Protein AF-A0A765FTJ8-F1 (afdb_monomer_lite)

Foldseek 3Di:
DDDDDDDDDDDDPPDPPPPDVVVVVVVVPDDDPPDDPDPDDDADQLQLLLVDPLCLVALVQSLVCVVVVHGNVVSSVCSVPDARDFDPQLLVVCVVPPPCCVVDDSNVVLVVSVVCCVVVVHPSCRVVSSVVSNVVSVVSNDPDDPVNVVVVVVVVVVVVVVVVVVVVVVVVVVD

Organism: Salmonella enterica (NCBI:txid28901)

Secondary structure (DSSP, 8-state):
--------------------HHHHHGGGS-S---S---------HHHHHHHSHHHHHSHHHHHHHHHHT--HHHHHHHHHHS-PPPPHHHHHHHHHHSTTGGGS-HHHHHHHHHHHHHHTTTTT-HHHHHHHHHHHHGGG-PPPPHHHHHHHHHHHHHHHHHHHHHHHHHHHH--

pLDDT: mean 80.43, std 21.19, range [33.12, 97.75]

Radius of gyration: 29.43 Å; chains: 1; bounding box: 49×60×115 Å

Sequence (175 aa):
MPDYFNSGRFARSGSRAGYSIADRAARLTGGDNSRSENSSKRHSEAHYIASSQAAQNNPLLALQLLRQGTDSRTALKQLSTQARMLSCFTARYMESTFPGWECLDDEDKNAAAFLVSLSDGDSNGYMAAFHYALNKIRTYLDPLMTEEILNIYQEYNARLRADAATRRRVVNVCR

Structure (mmCIF, N/CA/C/O backbone):
data_AF-A0A765FTJ8-F1
#
_entry.id   AF-A0A765FTJ8-F1
#
loop_
_atom_site.group_PDB
_atom_site.id
_atom_site.type_symbol
_atom_site.label_atom_id
_atom_site.label_alt_id
_atom_site.label_comp_id
_atom_site.label_asym_id
_atom_site.label_entity_id
_atom_site.label_seq_id
_atom_site.pdbx_PDB_ins_code
_atom_site.Cartn_x
_atom_site.Cartn_y
_atom_site.Cartn_z
_atom_site.occupancy
_atom_site.B_iso_or_equiv
_atom_site.auth_seq_id
_atom_site.auth_comp_id
_atom_site.auth_asym_id
_atom_site.auth_atom_id
_atom_site.pdbx_PDB_model_num
ATOM 1 N N . MET A 1 1 ? -20.803 44.919 -63.558 1.00 33.12 1 MET A N 1
ATOM 2 C CA . MET A 1 1 ? -21.927 44.584 -64.460 1.00 33.12 1 MET A CA 1
ATOM 3 C C . MET A 1 1 ? -21.756 43.129 -64.906 1.00 33.12 1 MET A C 1
ATOM 5 O O . MET A 1 1 ? -20.605 42.744 -65.070 1.00 33.12 1 MET A O 1
ATOM 9 N N . PRO A 1 2 ? -22.825 42.310 -64.904 1.00 53.06 2 PRO A N 1
ATOM 10 C CA . PRO A 1 2 ? -22.999 41.404 -63.749 1.00 53.06 2 PRO A CA 1
ATOM 11 C C . PRO A 1 2 ? -23.621 40.012 -64.125 1.00 53.06 2 PRO A C 1
ATOM 13 O O . PRO A 1 2 ? -23.353 39.575 -65.237 1.00 53.06 2 PRO A O 1
ATOM 16 N N . ASP A 1 3 ? -24.379 39.209 -63.342 1.00 41.06 3 ASP A N 1
ATOM 17 C CA . ASP A 1 3 ? -25.077 39.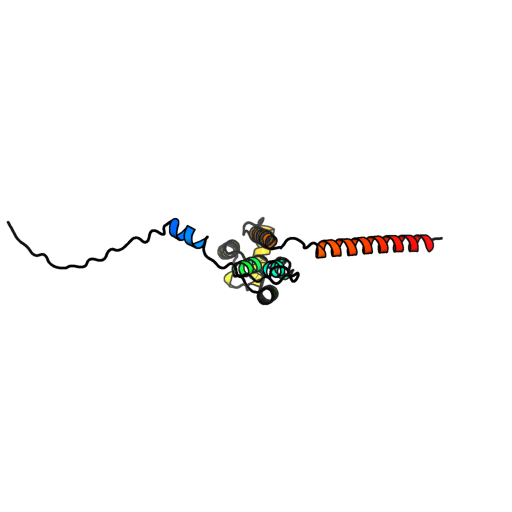315 -62.027 1.00 41.06 3 ASP A CA 1
ATOM 18 C C . ASP A 1 3 ? -25.363 37.911 -61.393 1.00 41.06 3 ASP A C 1
ATOM 20 O O . ASP A 1 3 ? -25.342 36.908 -62.094 1.00 41.06 3 ASP A O 1
ATOM 24 N N . TYR A 1 4 ? -25.673 37.879 -60.080 1.00 37.16 4 TYR A N 1
ATOM 25 C CA . TYR A 1 4 ? -26.558 36.953 -59.310 1.00 37.16 4 TYR A CA 1
ATOM 26 C C . TYR A 1 4 ? -26.480 35.416 -59.520 1.00 37.16 4 TYR A C 1
ATOM 28 O O . TYR A 1 4 ? -26.835 34.896 -60.568 1.00 37.16 4 TYR A O 1
ATOM 36 N N . PHE A 1 5 ? -26.335 34.661 -58.416 1.00 43.91 5 PHE A N 1
ATOM 37 C CA . PHE A 1 5 ? -27.521 34.120 -57.714 1.00 43.91 5 PHE A CA 1
ATOM 38 C C . PHE A 1 5 ? -27.226 33.691 -56.264 1.00 43.91 5 PHE A C 1
ATOM 40 O O . PHE A 1 5 ? -26.145 33.208 -55.939 1.00 43.91 5 PHE A O 1
ATOM 47 N N . ASN A 1 6 ? -28.212 33.881 -55.384 1.00 37.88 6 ASN A N 1
ATOM 48 C CA . ASN A 1 6 ? -28.141 33.645 -53.940 1.00 37.88 6 ASN A CA 1
ATOM 49 C C . ASN A 1 6 ? -29.374 32.850 -53.485 1.00 37.88 6 ASN A C 1
ATOM 51 O O . ASN A 1 6 ? -30.483 33.364 -53.609 1.00 37.88 6 ASN A O 1
ATOM 55 N N . SER A 1 7 ? -29.185 31.657 -52.908 1.00 39.06 7 SER A N 1
ATOM 56 C CA . SER A 1 7 ? -30.158 31.021 -51.998 1.00 39.06 7 SER A CA 1
ATOM 57 C C . SER A 1 7 ? -29.617 29.712 -51.407 1.00 39.06 7 SER A C 1
ATOM 59 O O . SER A 1 7 ? -29.302 28.794 -52.157 1.00 39.06 7 SER A O 1
ATOM 61 N N . GLY A 1 8 ? -29.582 29.575 -50.075 1.00 35.34 8 GLY A N 1
ATOM 62 C CA . GLY A 1 8 ? -29.196 28.309 -49.427 1.00 35.34 8 GLY A CA 1
ATOM 63 C C . GLY A 1 8 ? -28.993 28.414 -47.914 1.00 35.34 8 GLY A C 1
ATOM 64 O O . GLY A 1 8 ? -27.872 28.323 -47.427 1.00 35.34 8 GLY A O 1
ATOM 65 N N . ARG A 1 9 ? -30.068 28.658 -47.153 1.00 38.94 9 ARG A N 1
ATOM 66 C CA . ARG A 1 9 ? -29.999 28.839 -45.690 1.00 38.94 9 ARG A CA 1
ATOM 67 C C . ARG A 1 9 ? -29.567 27.552 -44.978 1.00 38.94 9 ARG A C 1
ATOM 69 O O . ARG A 1 9 ? -30.263 26.557 -45.115 1.00 38.94 9 ARG A O 1
ATOM 76 N N . PHE A 1 10 ? -28.612 27.646 -44.052 1.00 37.00 10 PHE A N 1
ATOM 77 C CA . PHE A 1 10 ? -28.703 26.935 -42.769 1.00 37.00 10 PHE A CA 1
ATOM 78 C C . PHE A 1 10 ? -28.102 27.774 -41.641 1.00 37.00 10 PHE A C 1
ATOM 80 O O . PHE A 1 10 ? -26.890 27.921 -41.519 1.00 37.00 10 PHE A O 1
ATOM 87 N N . ALA A 1 11 ? -28.969 28.303 -40.778 1.00 44.41 11 ALA A N 1
ATOM 88 C CA . ALA A 1 11 ? -28.551 28.797 -39.478 1.00 44.41 11 ALA A CA 1
ATOM 89 C C . ALA A 1 11 ? -28.327 27.602 -38.543 1.00 44.41 11 ALA A C 1
ATOM 91 O O . ALA A 1 11 ? -29.228 26.778 -38.382 1.00 44.41 11 ALA A O 1
ATOM 92 N N . ARG A 1 12 ? -27.165 27.537 -37.887 1.00 39.50 12 ARG A N 1
ATOM 93 C CA . ARG A 1 12 ? -26.984 26.808 -36.624 1.00 39.50 12 ARG A CA 1
ATOM 94 C C . ARG A 1 12 ? -25.877 27.467 -35.811 1.00 39.50 12 ARG A C 1
ATOM 96 O O . ARG A 1 12 ? -24.695 27.356 -36.115 1.00 39.50 12 ARG A O 1
ATOM 103 N N . SER A 1 13 ? -26.300 28.166 -34.766 1.00 39.81 13 SER A N 1
ATOM 104 C CA . SER A 1 13 ? -25.452 28.701 -33.708 1.00 39.81 13 SER A CA 1
ATOM 105 C C . SER A 1 13 ? -24.730 27.561 -32.986 1.00 39.81 13 SER A C 1
ATOM 107 O O . SER A 1 13 ? -25.310 26.885 -32.135 1.00 39.81 13 SER A O 1
ATOM 109 N N . GLY A 1 14 ? -23.460 27.344 -33.322 1.00 37.44 14 GLY A N 1
ATOM 110 C CA . GLY A 1 14 ? -22.569 26.463 -32.574 1.00 37.44 14 GLY A CA 1
ATOM 111 C C . GLY A 1 14 ? -22.052 27.166 -31.324 1.00 37.44 14 GLY A C 1
ATOM 112 O O . GLY A 1 14 ? -20.932 27.675 -31.330 1.00 37.44 14 GLY A O 1
ATOM 113 N N . SER A 1 15 ? -22.864 27.226 -30.265 1.00 40.25 15 SER A N 1
ATOM 114 C CA . SER A 1 15 ? -22.425 27.755 -28.971 1.00 40.25 15 SER A CA 1
ATOM 115 C C . SER A 1 15 ? -21.174 27.017 -28.501 1.00 40.25 15 SER A C 1
ATOM 117 O O . SER A 1 15 ? -21.227 25.829 -28.182 1.00 40.25 15 SER A O 1
ATOM 119 N N . ARG A 1 16 ? -20.050 27.737 -28.393 1.00 42.22 16 ARG A N 1
ATOM 120 C CA . ARG A 1 16 ? -18.939 27.312 -27.539 1.00 42.22 16 ARG A CA 1
ATOM 121 C C . ARG A 1 16 ? -19.496 27.187 -26.123 1.00 42.22 16 ARG A C 1
ATOM 123 O O . ARG A 1 16 ? -19.736 28.202 -25.475 1.00 42.22 16 ARG A O 1
ATOM 130 N N . ALA A 1 17 ? -19.702 25.955 -25.664 1.00 44.88 17 ALA A N 1
ATOM 131 C CA . ALA A 1 17 ? -20.038 25.650 -24.280 1.00 44.88 17 ALA A CA 1
ATOM 132 C C . ALA A 1 17 ? -18.821 25.951 -23.390 1.00 44.88 17 ALA A C 1
ATOM 134 O O . ALA A 1 17 ? -18.069 25.064 -22.989 1.00 44.88 17 ALA A O 1
ATOM 135 N N . GLY A 1 18 ? -18.589 27.239 -23.138 1.00 42.97 18 GLY A N 1
ATOM 136 C CA . GLY A 1 18 ? -17.691 27.691 -22.092 1.00 42.97 18 GLY A CA 1
ATOM 137 C C . GLY A 1 18 ? -18.328 27.341 -20.758 1.00 42.97 18 GLY A C 1
ATOM 138 O O . GLY A 1 18 ? -19.272 28.006 -20.344 1.00 42.97 18 GLY A O 1
ATOM 139 N N . TYR A 1 19 ? -17.825 26.288 -20.114 1.00 50.12 19 TYR A N 1
ATOM 140 C CA . TYR A 1 19 ? -18.232 25.903 -18.768 1.00 50.12 19 TYR A CA 1
ATOM 141 C C . TYR A 1 19 ? -17.964 27.070 -17.816 1.00 50.12 19 TYR A C 1
ATOM 143 O O . TYR A 1 19 ? -16.816 27.353 -17.464 1.00 50.12 19 TYR A O 1
ATOM 151 N N . SER A 1 20 ? -19.030 27.778 -17.448 1.00 57.53 20 SER A N 1
ATOM 152 C CA . SER A 1 20 ? -18.946 28.948 -16.586 1.00 57.53 20 SER A CA 1
ATOM 153 C C . SER A 1 20 ? -18.496 28.533 -15.189 1.00 57.53 20 SER A C 1
ATOM 155 O O . SER A 1 20 ? -18.909 27.497 -14.665 1.00 57.53 20 SER A O 1
ATOM 157 N N . ILE A 1 21 ? -17.696 29.378 -14.537 1.00 58.44 21 ILE A N 1
ATOM 158 C CA . ILE A 1 21 ? -17.331 29.194 -13.124 1.00 58.44 21 ILE A CA 1
ATOM 159 C C . ILE A 1 21 ? -18.599 29.138 -12.240 1.00 58.44 21 ILE A C 1
ATOM 161 O O . ILE A 1 21 ? -18.604 28.443 -11.224 1.00 58.44 21 ILE A O 1
ATOM 165 N N . ALA A 1 22 ? -19.702 29.766 -12.674 1.00 54.78 22 ALA A N 1
ATOM 166 C CA . ALA A 1 22 ? -21.002 29.710 -12.004 1.00 54.78 22 ALA A CA 1
ATOM 167 C C . ALA A 1 22 ? -21.620 28.294 -11.959 1.00 54.78 22 ALA A C 1
ATOM 169 O O . ALA A 1 22 ? -22.108 27.887 -10.905 1.00 54.78 22 ALA A O 1
ATOM 170 N N . ASP A 1 23 ? -21.524 27.497 -13.035 1.00 53.28 23 ASP A N 1
ATOM 171 C CA . ASP A 1 23 ? -22.030 26.107 -13.048 1.00 53.28 23 ASP A CA 1
ATOM 172 C C . ASP A 1 23 ? -21.251 25.201 -12.083 1.00 53.28 23 ASP A C 1
ATOM 174 O O . ASP A 1 23 ? -21.759 24.189 -11.594 1.00 53.28 23 ASP A O 1
ATOM 178 N N . ARG A 1 24 ? -19.998 25.568 -11.787 1.00 54.75 24 ARG A N 1
ATOM 179 C CA . ARG A 1 24 ? -19.165 24.883 -10.793 1.00 54.75 24 ARG A CA 1
ATOM 180 C C . ARG A 1 24 ? -19.593 25.218 -9.365 1.00 54.75 24 ARG A C 1
ATOM 182 O O . ARG A 1 24 ? -19.563 24.332 -8.517 1.00 54.75 24 ARG A O 1
ATOM 189 N N . ALA A 1 25 ? -20.018 26.458 -9.112 1.00 57.56 25 ALA A N 1
ATOM 190 C CA . ALA A 1 25 ? -20.508 26.894 -7.805 1.00 57.56 25 ALA A CA 1
ATOM 191 C C . ALA A 1 25 ? -21.851 26.238 -7.436 1.00 57.56 25 ALA A C 1
ATOM 193 O O . ALA A 1 25 ? -22.022 25.813 -6.297 1.00 57.56 25 ALA A O 1
ATOM 194 N N . ALA A 1 26 ? -22.762 26.061 -8.401 1.00 50.59 26 ALA A N 1
ATOM 195 C CA . ALA A 1 26 ? -24.064 25.424 -8.171 1.00 50.59 26 ALA A CA 1
ATOM 196 C C . ALA A 1 26 ? -23.974 23.963 -7.674 1.00 50.59 26 ALA A C 1
ATOM 198 O O . ALA A 1 26 ? -24.884 23.477 -7.010 1.00 50.59 26 ALA A O 1
ATOM 199 N N . ARG A 1 27 ? -22.862 23.261 -7.946 1.00 54.09 27 ARG A N 1
ATOM 200 C CA . ARG A 1 27 ? -22.615 21.892 -7.448 1.00 54.09 27 ARG A CA 1
ATOM 201 C C . ARG A 1 27 ? -22.088 21.828 -6.010 1.00 54.09 27 ARG A C 1
ATOM 203 O O . ARG A 1 27 ? -21.938 20.732 -5.485 1.00 54.09 27 ARG A O 1
ATOM 210 N N . LEU A 1 28 ? -21.778 22.968 -5.389 1.00 55.28 28 LEU A N 1
ATOM 211 C CA . LEU A 1 28 ? -21.300 23.040 -4.002 1.00 55.28 28 LEU A CA 1
ATOM 212 C C . LEU A 1 28 ? -22.422 23.351 -2.997 1.00 55.28 28 LEU A C 1
ATOM 214 O O . LEU A 1 28 ? -22.181 23.298 -1.796 1.00 55.28 28 LEU A O 1
ATOM 218 N N . THR A 1 29 ? -23.629 23.684 -3.468 1.00 51.59 29 THR A N 1
ATOM 219 C CA . THR A 1 29 ? -24.729 24.206 -2.635 1.00 51.59 29 THR A CA 1
ATOM 220 C C . THR A 1 29 ? -26.030 23.396 -2.696 1.00 51.59 29 THR A C 1
ATOM 222 O O . THR A 1 29 ? -27.007 23.785 -2.060 1.00 51.59 29 THR A O 1
ATOM 225 N N . GLY A 1 30 ? -26.061 22.259 -3.400 1.00 45.25 30 GLY A N 1
ATOM 226 C CA . GLY A 1 30 ? -27.213 21.348 -3.431 1.00 45.25 30 GLY A CA 1
ATOM 227 C C . GLY A 1 30 ? -26.782 19.882 -3.417 1.00 45.25 30 GLY A C 1
ATOM 228 O O . GLY A 1 30 ? -26.180 19.417 -4.382 1.00 45.25 30 GLY A O 1
ATOM 229 N N . GLY A 1 31 ? -27.082 19.165 -2.328 1.00 40.22 31 GLY A N 1
ATOM 230 C CA . GLY A 1 31 ? -26.698 17.758 -2.154 1.00 40.22 31 GLY A CA 1
ATOM 231 C C . GLY A 1 31 ? -26.924 17.214 -0.739 1.00 40.22 31 GLY A C 1
ATOM 232 O O . GLY A 1 31 ? -25.968 17.014 -0.001 1.00 40.22 31 GLY A O 1
ATOM 233 N N . ASP A 1 32 ? -28.192 16.987 -0.395 1.00 42.25 32 ASP A N 1
ATOM 234 C CA . ASP A 1 32 ? -28.697 16.025 0.600 1.00 42.25 32 ASP A CA 1
ATOM 235 C C . ASP A 1 32 ? -28.085 15.986 2.015 1.00 42.25 32 ASP A C 1
ATOM 237 O O . ASP A 1 32 ? -27.238 15.164 2.370 1.00 42.25 32 ASP A O 1
ATOM 241 N N . ASN A 1 33 ? -28.697 16.782 2.897 1.00 47.47 33 ASN A N 1
ATOM 242 C CA . ASN A 1 33 ? -28.645 16.597 4.347 1.00 47.47 33 ASN A CA 1
ATOM 243 C C . ASN A 1 33 ? -29.518 15.398 4.792 1.00 47.47 33 ASN A C 1
ATOM 245 O O . ASN A 1 33 ? -30.569 15.577 5.406 1.00 47.47 33 ASN A O 1
ATOM 249 N N . SER A 1 34 ? -29.115 14.172 4.443 1.00 48.75 34 SER A N 1
ATOM 250 C CA . SER A 1 34 ? -29.833 12.936 4.810 1.00 48.75 34 SER A CA 1
ATOM 251 C C . SER A 1 34 ? -28.904 11.765 5.161 1.00 48.75 34 SER A C 1
ATOM 253 O O . SER A 1 34 ? -29.183 10.604 4.862 1.00 48.75 34 SER A O 1
ATOM 255 N N . ARG A 1 35 ? -27.796 12.034 5.868 1.00 42.66 35 ARG A N 1
ATOM 256 C CA . ARG A 1 35 ? -26.892 10.982 6.366 1.00 42.66 35 ARG A CA 1
ATOM 257 C C . ARG A 1 35 ? -27.206 10.576 7.809 1.00 42.66 35 ARG A C 1
ATOM 259 O O . ARG A 1 35 ? -26.446 10.878 8.717 1.00 42.66 35 ARG A O 1
ATOM 266 N N . SER A 1 36 ? -28.314 9.845 7.962 1.00 39.06 36 SER A N 1
ATOM 267 C CA . SER A 1 36 ? -28.622 8.929 9.076 1.00 39.06 36 SER A CA 1
ATOM 268 C C . SER A 1 36 ? -28.125 9.351 10.470 1.00 39.06 36 SER A C 1
ATOM 270 O O . SER A 1 36 ? -27.076 8.891 10.929 1.00 39.06 36 SER A O 1
ATOM 272 N N . GLU A 1 37 ? -28.961 10.079 11.213 1.00 38.47 37 GLU A N 1
ATOM 273 C CA . GLU A 1 37 ? -28.880 10.120 12.678 1.00 38.47 37 GLU A CA 1
ATOM 274 C C . GLU A 1 37 ? -29.158 8.719 13.260 1.00 38.47 37 GLU A C 1
ATOM 276 O O . GLU A 1 37 ? -30.283 8.365 13.594 1.00 38.47 37 GLU A O 1
ATOM 281 N N . ASN A 1 38 ? -28.115 7.894 13.370 1.00 35.25 38 ASN A N 1
ATOM 282 C CA . ASN A 1 38 ? -28.120 6.669 14.167 1.00 35.25 38 ASN A CA 1
ATOM 283 C C . ASN A 1 38 ? -26.856 6.644 15.025 1.00 35.25 38 ASN A C 1
ATOM 285 O O . ASN A 1 38 ? -25.798 6.162 14.621 1.00 35.25 38 ASN A O 1
ATOM 289 N N . SER A 1 39 ? -26.984 7.191 16.230 1.00 47.50 39 SER A N 1
ATOM 290 C CA . SER A 1 39 ? -25.936 7.410 17.229 1.00 47.50 39 SER A CA 1
ATOM 291 C C . SER A 1 39 ? -25.457 6.115 17.907 1.00 47.50 39 SER A C 1
ATOM 293 O O . SER A 1 39 ? -25.483 5.975 19.128 1.00 47.50 39 SER A O 1
ATOM 295 N N . SER A 1 40 ? -24.967 5.156 17.117 1.00 46.16 40 SER A N 1
ATOM 296 C CA . SER A 1 40 ? -24.370 3.910 17.613 1.00 46.16 40 SER A CA 1
ATOM 297 C C . SER A 1 40 ? -22.926 3.722 17.138 1.00 46.16 40 SER A C 1
ATOM 299 O O . SER A 1 40 ? -22.653 2.925 16.248 1.00 46.16 40 SER A O 1
ATOM 301 N N . LYS A 1 41 ? -22.006 4.448 17.794 1.00 57.72 41 LYS A N 1
ATOM 302 C CA . LYS A 1 41 ? -20.601 4.063 18.068 1.00 57.72 41 LYS A CA 1
ATOM 303 C C . LYS A 1 41 ? -19.938 3.139 17.032 1.00 57.72 41 LYS A C 1
ATOM 305 O O . LYS A 1 41 ? -19.557 2.010 17.344 1.00 57.72 41 LYS A O 1
ATOM 310 N N . ARG A 1 42 ? -19.831 3.600 15.788 1.00 68.88 42 ARG A N 1
ATOM 311 C CA . ARG A 1 42 ? -19.131 2.903 14.706 1.00 68.88 42 ARG A CA 1
ATOM 312 C C . ARG A 1 42 ? -18.367 3.923 13.889 1.00 68.88 42 ARG A C 1
ATOM 314 O O . ARG A 1 42 ? -18.912 4.974 13.556 1.00 68.88 42 ARG A O 1
ATOM 321 N N . HIS A 1 43 ? -17.119 3.589 13.592 1.00 78.50 43 HIS A N 1
ATOM 322 C CA . HIS A 1 43 ? -16.290 4.368 12.684 1.00 78.50 43 HIS A CA 1
ATOM 323 C C . HIS A 1 43 ? -16.862 4.324 11.266 1.00 78.50 43 HIS A C 1
ATOM 325 O O . HIS A 1 43 ? -17.684 3.471 10.922 1.00 78.50 43 HIS A O 1
ATOM 331 N N . SER A 1 44 ? -16.419 5.250 10.428 1.00 86.62 44 SER A N 1
ATOM 332 C CA . SER A 1 44 ? -16.716 5.269 9.003 1.00 86.62 44 SER A CA 1
ATOM 333 C C . SER A 1 44 ? -16.212 3.994 8.318 1.00 86.62 44 SER A C 1
ATOM 335 O O . SER A 1 44 ? -15.142 3.473 8.638 1.00 86.62 44 SER A O 1
ATOM 337 N N . GLU A 1 45 ? -16.920 3.541 7.280 1.00 89.12 45 GLU A N 1
ATOM 338 C CA . GLU A 1 45 ? -16.443 2.491 6.362 1.00 89.12 45 GLU A CA 1
ATOM 339 C C . GLU A 1 45 ? -15.020 2.788 5.851 1.00 89.12 45 GLU A C 1
ATOM 341 O O . GLU A 1 45 ? -14.193 1.886 5.711 1.00 89.12 45 GLU A O 1
ATOM 346 N N . ALA A 1 46 ? -14.708 4.075 5.652 1.00 90.56 46 ALA A N 1
ATOM 347 C CA . ALA A 1 46 ? -13.387 4.535 5.249 1.00 90.56 46 ALA A CA 1
ATOM 348 C C . ALA A 1 46 ? -12.308 4.268 6.316 1.00 90.56 46 ALA A C 1
ATOM 350 O O . ALA A 1 46 ? -11.218 3.812 5.969 1.00 90.56 46 ALA A O 1
ATOM 351 N N . HIS A 1 47 ? -12.617 4.469 7.602 1.00 91.94 47 HIS A N 1
ATOM 352 C CA . HIS A 1 47 ? -11.722 4.139 8.713 1.00 91.94 47 HIS A CA 1
ATOM 353 C C . HIS A 1 47 ? -11.524 2.620 8.823 1.00 91.94 47 HIS A C 1
ATOM 355 O O . HIS A 1 47 ? -10.395 2.172 9.029 1.00 91.94 47 HIS A O 1
ATOM 361 N N . TYR A 1 48 ? -12.571 1.803 8.643 1.00 91.38 48 TYR A N 1
ATOM 362 C CA . TYR A 1 48 ? -12.438 0.337 8.678 1.00 91.38 48 TYR A CA 1
ATOM 363 C C . TYR A 1 48 ? -11.533 -0.201 7.561 1.00 91.38 48 TYR A C 1
ATOM 365 O O . TYR A 1 48 ? -10.721 -1.095 7.801 1.00 91.38 48 TYR A O 1
ATOM 373 N N . ILE A 1 49 ? -11.605 0.373 6.355 1.00 93.19 49 ILE A N 1
ATOM 374 C CA . ILE A 1 49 ? -10.649 0.060 5.283 1.00 93.19 49 ILE A CA 1
ATOM 375 C C . ILE A 1 49 ? -9.251 0.556 5.675 1.00 93.19 49 ILE A C 1
ATOM 377 O O . ILE A 1 49 ? -8.297 -0.220 5.640 1.00 93.19 49 ILE A O 1
ATOM 381 N N . ALA A 1 50 ? -9.124 1.823 6.083 1.00 93.19 50 ALA A N 1
ATOM 382 C CA . ALA A 1 50 ? -7.843 2.488 6.323 1.00 93.19 50 ALA A CA 1
ATOM 383 C C . ALA A 1 50 ? -7.022 1.910 7.488 1.00 93.19 50 ALA A C 1
ATOM 385 O O . ALA A 1 50 ? -5.793 1.882 7.421 1.00 93.19 50 ALA A O 1
ATOM 386 N N . SER A 1 51 ? -7.684 1.439 8.544 1.00 92.06 51 SER A N 1
ATOM 387 C CA . SER A 1 51 ? -7.045 0.810 9.709 1.00 92.06 51 SER A CA 1
ATOM 388 C C . SER A 1 51 ? -6.594 -0.632 9.443 1.00 92.06 51 SER A C 1
ATOM 390 O O . SER A 1 51 ? -5.716 -1.142 10.141 1.00 92.06 51 SER A O 1
ATOM 392 N N . SER A 1 52 ? -7.145 -1.292 8.419 1.00 93.94 52 SER A N 1
ATOM 393 C CA . SER A 1 52 ? -6.888 -2.707 8.147 1.00 93.94 52 SER A CA 1
ATOM 394 C C . SER A 1 52 ? -5.448 -3.010 7.715 1.00 93.94 52 SER A C 1
ATOM 396 O O . SER A 1 52 ? -4.827 -2.274 6.944 1.00 93.94 52 SER A O 1
ATOM 398 N N . GLN A 1 53 ? -4.931 -4.170 8.133 1.00 94.44 53 GLN A N 1
ATOM 399 C CA . GLN A 1 53 ? -3.612 -4.638 7.694 1.00 94.44 53 GLN A CA 1
ATOM 400 C C . GLN A 1 53 ? -3.552 -4.871 6.174 1.00 94.44 53 GLN A C 1
ATOM 402 O O . GLN A 1 53 ? -2.518 -4.641 5.552 1.00 94.44 53 GLN A O 1
ATOM 407 N N . ALA A 1 54 ? -4.664 -5.279 5.555 1.00 93.88 54 ALA A N 1
ATOM 408 C CA . ALA A 1 54 ? -4.740 -5.490 4.111 1.00 93.88 54 ALA A CA 1
ATOM 409 C C . ALA A 1 54 ? -4.532 -4.174 3.332 1.00 93.88 54 ALA A C 1
ATOM 411 O O . ALA A 1 54 ? -3.772 -4.144 2.365 1.00 93.88 54 ALA A O 1
ATOM 412 N N . ALA A 1 55 ? -5.108 -3.061 3.805 1.00 94.31 55 ALA A N 1
ATOM 413 C CA . ALA A 1 55 ? -4.859 -1.736 3.234 1.00 94.31 55 ALA A CA 1
ATOM 414 C C . ALA A 1 55 ? -3.421 -1.246 3.457 1.00 94.31 55 ALA A C 1
ATOM 416 O O . ALA A 1 55 ? -2.851 -0.613 2.572 1.00 94.31 55 ALA A O 1
ATOM 417 N N . GLN A 1 56 ? -2.801 -1.566 4.597 1.00 94.62 56 GLN A N 1
ATOM 418 C CA . GLN A 1 56 ? -1.386 -1.251 4.837 1.00 94.62 56 GLN A CA 1
ATOM 419 C C . GLN A 1 56 ? -0.448 -2.046 3.913 1.00 94.62 56 GLN A C 1
ATOM 421 O O . GLN A 1 56 ? 0.563 -1.519 3.450 1.00 94.62 56 GLN A O 1
ATOM 426 N N . ASN A 1 57 ? -0.797 -3.298 3.602 1.00 94.50 57 ASN A N 1
ATOM 427 C CA . ASN A 1 57 ? -0.028 -4.157 2.700 1.00 94.50 57 ASN A CA 1
ATOM 428 C C . ASN A 1 57 ? -0.174 -3.745 1.220 1.00 94.50 57 ASN A C 1
ATOM 430 O O . ASN A 1 57 ? 0.775 -3.922 0.446 1.00 94.50 57 ASN A O 1
ATOM 434 N N . ASN A 1 58 ? -1.335 -3.195 0.835 1.00 96.19 58 ASN A N 1
ATOM 435 C CA . ASN A 1 58 ? -1.664 -2.756 -0.525 1.00 96.19 58 ASN A CA 1
ATOM 436 C C . ASN A 1 58 ? -2.296 -1.339 -0.546 1.00 96.19 58 ASN A C 1
ATOM 438 O O . ASN A 1 58 ? -3.492 -1.177 -0.822 1.00 96.19 58 ASN A O 1
ATOM 442 N N . PRO A 1 59 ? -1.507 -0.285 -0.256 1.00 96.75 59 PRO A N 1
ATOM 443 C CA . PRO A 1 59 ? -2.039 1.052 -0.011 1.00 96.75 59 PRO A CA 1
ATOM 444 C C . PRO A 1 59 ? -2.500 1.767 -1.284 1.00 96.75 59 PRO A C 1
ATOM 446 O O . PRO A 1 59 ? -3.416 2.585 -1.241 1.00 96.75 59 PRO A O 1
ATOM 449 N N . LEU A 1 60 ? -1.915 1.463 -2.443 1.00 96.75 60 LEU A N 1
ATOM 450 C CA . LEU A 1 60 ? -2.365 2.053 -3.704 1.00 96.75 60 LEU A CA 1
ATOM 451 C C . LEU A 1 60 ? -3.771 1.548 -4.072 1.00 96.75 60 LEU A C 1
ATOM 453 O O . LEU A 1 60 ? -4.630 2.362 -4.421 1.00 96.75 60 LEU A O 1
ATOM 457 N N . LEU A 1 61 ? -4.040 0.244 -3.918 1.00 96.75 61 LEU A N 1
ATOM 458 C CA . LEU A 1 61 ? -5.372 -0.324 -4.146 1.00 96.75 61 LEU A CA 1
ATOM 459 C C . LEU A 1 61 ? -6.386 0.197 -3.121 1.00 96.75 61 LEU A C 1
ATOM 461 O O . LEU A 1 61 ? -7.466 0.645 -3.500 1.00 96.75 61 LEU A O 1
ATOM 465 N N . ALA A 1 62 ? -6.037 0.213 -1.831 1.00 96.81 62 ALA A N 1
ATOM 466 C CA . ALA A 1 62 ? -6.942 0.702 -0.790 1.00 96.81 62 ALA A CA 1
ATOM 467 C C . ALA A 1 62 ? -7.326 2.176 -1.000 1.00 96.81 62 ALA A C 1
ATOM 469 O O . ALA A 1 62 ? -8.494 2.534 -0.857 1.00 96.81 62 ALA A O 1
ATOM 470 N N . LEU A 1 63 ? -6.384 3.023 -1.429 1.00 96.50 63 LEU A N 1
ATOM 471 C CA . LEU A 1 63 ? -6.660 4.415 -1.789 1.00 96.50 63 LEU A CA 1
ATOM 472 C C . LEU A 1 63 ? -7.609 4.531 -2.993 1.00 96.50 63 LEU A C 1
ATOM 474 O O . LEU A 1 63 ? -8.459 5.422 -3.018 1.00 96.50 63 LEU A O 1
ATOM 478 N N . GLN A 1 64 ? -7.502 3.641 -3.983 1.00 96.19 64 GLN A N 1
ATOM 479 C CA . GLN A 1 64 ? -8.439 3.589 -5.107 1.00 96.19 64 GLN A CA 1
ATOM 480 C C . GLN A 1 64 ? -9.851 3.184 -4.656 1.00 96.19 64 GLN A C 1
ATOM 482 O O . GLN A 1 64 ? -10.809 3.862 -5.022 1.00 96.19 64 GLN A O 1
ATOM 487 N N . LEU A 1 65 ? -9.980 2.149 -3.822 1.00 96.31 65 LEU A N 1
ATOM 488 C CA . LEU A 1 65 ? -11.267 1.671 -3.294 1.00 96.31 65 LEU A CA 1
ATOM 489 C C . LEU A 1 65 ? -11.955 2.725 -2.406 1.00 96.31 65 LEU A C 1
ATOM 491 O O . LEU A 1 65 ? -13.149 2.985 -2.549 1.00 96.31 65 LEU A O 1
ATOM 495 N N . LEU A 1 66 ? -11.182 3.429 -1.571 1.00 95.06 66 LEU A N 1
ATOM 496 C CA . LEU A 1 66 ? -11.654 4.578 -0.787 1.00 95.06 66 LEU A CA 1
ATOM 497 C C . LEU A 1 66 ? -12.180 5.715 -1.677 1.00 95.06 66 LEU A C 1
ATOM 499 O O . LEU A 1 66 ? -13.216 6.305 -1.380 1.00 95.06 66 LEU A O 1
ATOM 503 N N . ARG A 1 67 ? -11.504 6.012 -2.796 1.00 94.69 67 ARG A N 1
ATOM 504 C CA . ARG A 1 67 ? -11.957 7.022 -3.772 1.00 94.69 67 ARG A CA 1
ATOM 505 C C . ARG A 1 67 ? -13.185 6.591 -4.572 1.00 94.69 67 ARG A C 1
ATOM 507 O O . ARG A 1 67 ? -13.911 7.458 -5.048 1.00 94.69 67 ARG A O 1
ATOM 514 N N . GLN A 1 68 ? -13.394 5.288 -4.741 1.00 94.19 68 GLN A N 1
ATOM 515 C CA . GLN A 1 68 ? -14.582 4.715 -5.378 1.00 94.19 68 GLN A CA 1
ATOM 516 C C . GLN A 1 68 ? -15.783 4.630 -4.422 1.00 94.19 68 GLN A C 1
ATOM 518 O O . GLN A 1 68 ? -16.901 4.432 -4.889 1.00 94.19 68 GLN A O 1
ATOM 523 N N . GLY A 1 69 ? -15.575 4.804 -3.111 1.00 91.12 69 GLY A N 1
ATOM 524 C CA . GLY A 1 69 ? -16.631 4.686 -2.104 1.00 91.12 69 GLY A CA 1
ATOM 525 C C . GLY A 1 69 ? -17.088 3.242 -1.876 1.00 91.12 69 GLY A C 1
ATOM 526 O O . GLY A 1 69 ? -18.258 3.019 -1.586 1.00 91.12 69 GLY A O 1
ATOM 527 N N . THR A 1 70 ? -16.195 2.264 -2.054 1.00 91.50 70 THR A N 1
ATOM 528 C CA . THR A 1 70 ? -16.505 0.834 -1.900 1.00 91.50 70 THR A CA 1
ATOM 529 C C . THR A 1 70 ? -16.783 0.462 -0.439 1.00 91.50 70 THR A C 1
ATOM 531 O O . THR A 1 70 ? -16.046 0.884 0.451 1.00 91.50 70 THR A O 1
ATOM 534 N N . ASP A 1 71 ? -17.788 -0.387 -0.194 1.00 93.50 71 ASP A N 1
ATOM 535 C CA . ASP A 1 71 ? -18.098 -0.930 1.139 1.00 93.50 71 ASP A CA 1
ATOM 536 C C . ASP A 1 71 ? -16.890 -1.644 1.768 1.00 93.50 71 ASP A C 1
ATOM 538 O O . ASP A 1 71 ? -16.186 -2.401 1.083 1.00 93.50 71 ASP A O 1
ATOM 542 N N . SER A 1 72 ? -16.694 -1.501 3.085 1.00 91.94 72 SER A N 1
ATOM 543 C CA . SER A 1 72 ? -15.513 -2.044 3.775 1.00 91.94 72 SER A CA 1
ATOM 544 C C . SER A 1 72 ? -15.338 -3.547 3.567 1.00 91.94 72 SER A C 1
ATOM 546 O O . SER A 1 72 ? -14.251 -4.005 3.224 1.00 91.94 72 SER A O 1
ATOM 548 N N . ARG A 1 73 ? -16.414 -4.334 3.682 1.00 93.19 73 ARG A N 1
ATOM 549 C CA . ARG A 1 73 ? -16.380 -5.794 3.493 1.00 93.19 73 ARG A CA 1
ATOM 550 C C . ARG A 1 73 ? -15.917 -6.201 2.090 1.00 93.19 73 ARG A C 1
ATOM 552 O O . ARG A 1 73 ? -15.174 -7.174 1.950 1.00 93.19 73 ARG A O 1
ATOM 559 N N . THR A 1 74 ? -16.356 -5.478 1.063 1.00 94.94 74 THR A N 1
ATOM 560 C CA . THR A 1 74 ? -15.999 -5.752 -0.337 1.00 94.94 74 THR A CA 1
ATOM 561 C C . THR A 1 74 ? -14.555 -5.342 -0.605 1.00 94.94 74 THR A C 1
ATOM 563 O O . THR A 1 74 ? -13.788 -6.136 -1.154 1.00 94.94 74 THR A O 1
ATOM 566 N N . ALA A 1 75 ? -14.161 -4.159 -0.127 1.00 94.88 75 ALA A N 1
ATOM 567 C CA . ALA A 1 75 ? -12.800 -3.653 -0.241 1.00 94.88 75 ALA A CA 1
ATOM 568 C C . ALA A 1 75 ? -11.782 -4.559 0.474 1.00 94.88 75 ALA A C 1
ATOM 570 O O . ALA A 1 75 ? -10.766 -4.921 -0.111 1.00 94.88 75 ALA A O 1
ATOM 571 N N . LEU A 1 76 ? -12.069 -5.002 1.704 1.00 94.75 76 LEU A N 1
ATOM 572 C CA . LEU A 1 76 ? -11.207 -5.920 2.460 1.00 94.75 76 LEU A CA 1
ATOM 573 C C . LEU A 1 76 ? -11.039 -7.271 1.761 1.00 94.75 76 LEU A C 1
ATOM 575 O O . LEU A 1 76 ? -9.929 -7.803 1.726 1.00 94.75 76 LEU A O 1
ATOM 579 N N . LYS A 1 77 ? -12.111 -7.809 1.160 1.00 96.12 77 LYS A N 1
ATOM 580 C CA . LYS A 1 77 ? -12.022 -9.035 0.358 1.00 96.12 77 LYS A CA 1
ATOM 581 C C . LYS A 1 77 ? -11.069 -8.835 -0.823 1.00 96.12 77 LYS A C 1
ATOM 583 O O . LYS A 1 77 ? -10.145 -9.626 -0.966 1.00 96.12 77 LYS A O 1
ATOM 588 N N . GLN A 1 78 ? -11.242 -7.768 -1.604 1.00 95.25 78 GLN A N 1
ATOM 589 C CA . GLN A 1 78 ? -10.363 -7.448 -2.737 1.00 95.25 78 GLN A CA 1
ATOM 590 C C . GLN A 1 78 ? -8.901 -7.269 -2.301 1.00 95.25 78 GLN A C 1
ATOM 592 O O . GLN A 1 78 ? -8.020 -7.925 -2.854 1.00 95.25 78 GLN A O 1
ATOM 597 N N . LEU A 1 79 ? -8.654 -6.485 -1.246 1.00 95.31 79 LEU A N 1
ATOM 598 C CA . LEU A 1 79 ? -7.321 -6.239 -0.681 1.00 95.31 79 LEU A CA 1
ATOM 599 C C . LEU A 1 79 ? -6.620 -7.504 -0.161 1.00 95.31 79 LEU A C 1
ATOM 601 O O . LEU A 1 79 ? -5.395 -7.533 -0.120 1.00 95.31 79 LEU A O 1
ATOM 605 N N . SER A 1 80 ? -7.375 -8.530 0.247 1.00 92.88 80 SER A N 1
ATOM 606 C CA . SER A 1 80 ? -6.820 -9.826 0.668 1.00 92.88 80 SER A CA 1
ATOM 607 C C . SER A 1 80 ? -6.528 -10.794 -0.483 1.00 92.88 80 SER A C 1
ATOM 609 O O . SER A 1 80 ? -5.746 -11.720 -0.299 1.00 92.88 80 SER A O 1
ATOM 611 N N . THR A 1 81 ? -7.155 -10.601 -1.650 1.00 93.00 81 THR A N 1
ATOM 612 C CA . THR A 1 81 ? -7.047 -11.515 -2.803 1.00 93.00 81 THR A CA 1
ATOM 613 C C . THR A 1 81 ? -6.194 -10.994 -3.952 1.00 93.00 81 THR A C 1
ATOM 615 O O . THR A 1 81 ? -5.783 -11.790 -4.784 1.00 93.00 81 THR A O 1
ATOM 618 N N . GLN A 1 82 ? -5.997 -9.679 -4.062 1.00 92.81 82 GLN A N 1
ATOM 619 C CA . GLN A 1 82 ? -5.286 -9.075 -5.188 1.00 92.81 82 GLN A CA 1
ATOM 620 C C . GLN A 1 82 ? -3.817 -8.814 -4.853 1.00 92.81 82 GLN A C 1
ATOM 622 O O . GLN A 1 82 ? -3.504 -8.338 -3.755 1.00 92.81 82 GLN A O 1
ATOM 627 N N . ALA A 1 83 ? -2.953 -9.027 -5.848 1.00 91.25 83 ALA A N 1
ATOM 628 C CA . ALA A 1 83 ? -1.581 -8.541 -5.876 1.00 91.25 83 ALA A CA 1
ATOM 629 C C . ALA A 1 83 ? -1.486 -7.074 -5.424 1.00 91.25 83 ALA A C 1
ATOM 631 O O . ALA A 1 83 ? -2.422 -6.272 -5.578 1.00 91.25 83 ALA A O 1
ATOM 632 N N . ARG A 1 84 ? -0.323 -6.684 -4.891 1.00 94.31 84 ARG A N 1
ATOM 633 C CA . ARG A 1 84 ? -0.057 -5.275 -4.584 1.00 94.31 84 ARG A CA 1
ATOM 634 C C . ARG A 1 84 ? -0.219 -4.437 -5.859 1.00 94.31 84 ARG A C 1
ATOM 636 O O . ARG A 1 84 ? 0.225 -4.832 -6.926 1.00 94.31 84 ARG A O 1
ATOM 643 N N . MET A 1 85 ? -0.875 -3.284 -5.782 1.00 95.06 85 MET A N 1
ATOM 644 C CA . MET A 1 85 ? -1.056 -2.449 -6.970 1.00 95.06 85 MET A CA 1
ATOM 645 C C . MET A 1 85 ? 0.157 -1.538 -7.172 1.00 95.06 85 MET A C 1
ATOM 647 O O . MET A 1 85 ? 0.561 -0.833 -6.247 1.00 95.06 85 MET A O 1
ATOM 651 N N . LEU A 1 86 ? 0.711 -1.522 -8.386 1.00 96.56 86 LEU A N 1
ATOM 652 C CA . LEU A 1 86 ? 1.766 -0.590 -8.788 1.00 96.56 86 LEU A CA 1
ATOM 653 C C . LEU A 1 86 ? 1.190 0.787 -9.142 1.00 96.56 86 LEU A C 1
ATOM 655 O O . LEU A 1 86 ? 0.035 0.918 -9.548 1.00 96.56 86 LEU A O 1
ATOM 659 N N . SER A 1 87 ? 2.009 1.836 -9.029 1.00 97.25 87 SER A N 1
ATOM 660 C CA . SER A 1 87 ? 1.635 3.150 -9.562 1.00 97.25 87 SER A CA 1
ATOM 661 C C . SER A 1 87 ? 1.803 3.173 -11.084 1.00 97.25 87 SER A C 1
ATOM 663 O O . SER A 1 87 ? 2.714 2.540 -11.619 1.00 97.25 87 SER A O 1
ATOM 665 N N . CYS A 1 88 ? 0.985 3.956 -11.796 1.00 96.56 88 CYS A N 1
ATOM 666 C CA . CYS A 1 88 ? 1.106 4.088 -13.254 1.00 96.56 88 CYS A CA 1
ATOM 667 C C . CYS A 1 88 ? 2.476 4.633 -13.700 1.00 96.56 88 CYS A C 1
ATOM 669 O O . CYS A 1 88 ? 2.882 4.401 -14.833 1.00 96.56 88 CYS A O 1
ATOM 671 N N . PHE A 1 89 ? 3.179 5.366 -12.828 1.00 97.44 89 PHE A N 1
ATOM 672 C CA . PHE A 1 89 ? 4.557 5.795 -13.072 1.00 97.44 89 PHE A CA 1
ATOM 673 C C . PHE A 1 89 ? 5.517 4.602 -13.004 1.00 97.44 89 PHE A C 1
ATOM 675 O O . PHE A 1 89 ? 6.210 4.331 -13.979 1.00 97.44 89 PHE A O 1
ATOM 682 N N . THR A 1 90 ? 5.471 3.841 -11.904 1.00 97.69 90 THR A N 1
ATOM 683 C CA . THR A 1 90 ? 6.322 2.657 -11.690 1.00 97.69 90 THR A CA 1
ATOM 684 C C . THR A 1 90 ? 6.118 1.624 -12.794 1.00 97.69 90 THR A C 1
ATOM 686 O O . THR A 1 90 ? 7.086 1.145 -13.371 1.00 97.69 90 THR A O 1
ATOM 689 N N . ALA A 1 91 ? 4.861 1.324 -13.141 1.00 97.25 91 ALA A N 1
ATOM 690 C CA . ALA A 1 91 ? 4.536 0.358 -14.186 1.00 97.25 91 ALA A CA 1
ATOM 691 C C . ALA A 1 91 ? 5.132 0.755 -15.547 1.00 97.25 91 ALA A C 1
ATOM 693 O O . ALA A 1 91 ? 5.750 -0.079 -16.199 1.00 97.25 91 ALA A O 1
ATOM 694 N N . ARG A 1 92 ? 5.020 2.035 -15.937 1.00 97.69 92 ARG A N 1
ATOM 695 C CA . ARG A 1 92 ? 5.578 2.550 -17.201 1.00 97.69 92 ARG A CA 1
ATOM 696 C C . ARG A 1 92 ? 7.103 2.641 -17.195 1.00 97.69 92 ARG A C 1
ATOM 698 O O . ARG A 1 92 ? 7.715 2.435 -18.235 1.00 97.69 92 ARG A O 1
ATOM 705 N N . TYR A 1 93 ? 7.711 2.955 -16.050 1.00 97.69 93 TYR A N 1
ATOM 706 C CA . TYR A 1 93 ? 9.168 2.949 -15.898 1.00 97.69 93 TYR A CA 1
ATOM 707 C C . TYR A 1 93 ? 9.727 1.531 -16.047 1.00 97.69 93 TYR A C 1
ATOM 709 O O . TYR A 1 93 ? 10.720 1.319 -16.738 1.00 97.69 93 TYR A O 1
ATOM 717 N N . MET A 1 94 ? 9.086 0.547 -15.415 1.00 97.75 94 MET A N 1
ATOM 718 C CA . MET A 1 94 ? 9.497 -0.851 -15.519 1.00 97.75 94 MET A CA 1
ATOM 719 C C . MET A 1 94 ? 9.269 -1.391 -16.936 1.00 97.75 94 MET A C 1
ATOM 721 O O . MET A 1 94 ? 10.176 -1.994 -17.492 1.00 97.75 94 MET A O 1
ATOM 725 N N . GLU A 1 95 ? 8.138 -1.072 -17.570 1.00 97.31 95 GLU A N 1
ATOM 726 C CA . GLU A 1 95 ? 7.845 -1.417 -18.971 1.00 97.31 95 GLU A CA 1
ATOM 727 C C . GLU A 1 95 ? 8.890 -0.876 -19.969 1.00 97.31 95 GLU A C 1
ATOM 729 O O . GLU A 1 95 ? 9.177 -1.535 -20.964 1.00 97.31 95 GLU A O 1
ATOM 734 N N . SER A 1 96 ? 9.506 0.286 -19.709 1.00 96.50 96 SER A N 1
ATOM 735 C CA . SER A 1 96 ? 10.564 0.831 -20.576 1.00 96.50 96 SER A CA 1
ATOM 736 C C . SER A 1 96 ? 11.978 0.323 -20.280 1.00 96.50 96 SER A C 1
ATOM 738 O O . SER A 1 96 ? 12.869 0.537 -21.100 1.00 96.50 96 SER A O 1
ATOM 740 N N . THR A 1 97 ? 12.214 -0.267 -19.104 1.00 94.94 97 THR A N 1
ATOM 741 C CA . THR A 1 97 ? 13.574 -0.432 -18.546 1.00 94.94 97 THR A CA 1
ATOM 742 C C . THR A 1 97 ? 13.895 -1.875 -18.156 1.00 94.94 97 THR A C 1
ATOM 744 O O . THR A 1 97 ? 15.054 -2.281 -18.208 1.00 94.94 97 THR A O 1
ATOM 747 N N . PHE A 1 98 ? 12.888 -2.662 -17.775 1.00 95.75 98 PHE A N 1
ATOM 748 C CA . PHE A 1 98 ? 13.043 -4.033 -17.304 1.00 95.75 98 PHE A CA 1
ATOM 749 C C . PHE A 1 98 ? 12.758 -5.035 -18.441 1.00 95.75 98 PHE A C 1
ATOM 751 O O . PHE A 1 98 ? 11.630 -5.082 -18.937 1.00 95.75 98 PHE A O 1
ATOM 758 N N . PRO A 1 99 ? 13.736 -5.856 -18.871 1.00 95.31 99 PRO A N 1
ATOM 759 C CA . PRO A 1 99 ? 13.530 -6.813 -19.957 1.00 95.31 99 PRO A CA 1
ATOM 760 C C . PRO A 1 99 ? 12.510 -7.899 -19.586 1.00 95.31 99 PRO A C 1
ATOM 762 O O . PRO A 1 99 ? 12.614 -8.503 -18.521 1.00 95.31 99 PRO A O 1
ATOM 765 N N . GLY A 1 100 ? 11.557 -8.188 -20.477 1.00 94.88 100 GLY A N 1
ATOM 766 C CA . GLY A 1 100 ? 10.549 -9.232 -20.261 1.00 94.88 1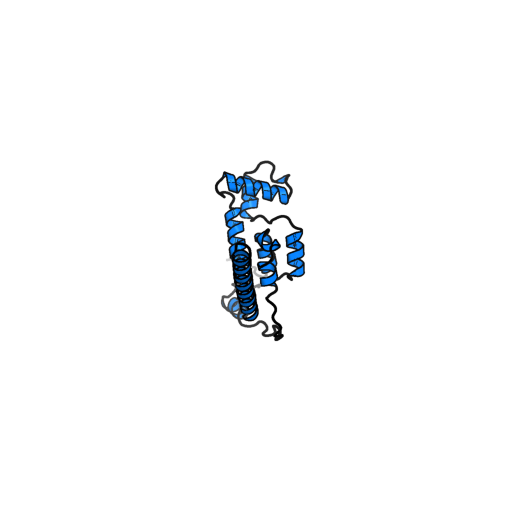00 GLY A CA 1
ATOM 767 C C . GLY A 1 100 ? 9.475 -8.874 -19.229 1.00 94.88 100 GLY A C 1
ATOM 768 O O . GLY A 1 100 ? 8.801 -9.768 -18.718 1.00 94.88 100 GLY A O 1
ATOM 769 N N . TRP A 1 101 ? 9.309 -7.585 -18.908 1.00 96.69 101 TRP A N 1
ATOM 770 C CA . TRP A 1 101 ? 8.275 -7.073 -18.002 1.00 96.69 101 TRP A CA 1
ATOM 771 C C . TRP A 1 101 ? 6.862 -7.554 -18.366 1.00 96.69 101 TRP A C 1
ATOM 773 O O . TRP A 1 101 ? 6.052 -7.855 -17.493 1.00 96.69 101 TRP A O 1
ATOM 783 N N . GLU A 1 102 ? 6.572 -7.661 -19.659 1.00 95.62 102 GLU A N 1
ATOM 784 C CA . GLU A 1 102 ? 5.308 -8.128 -20.218 1.00 95.62 102 GLU A CA 1
ATOM 785 C C . GLU A 1 102 ? 4.993 -9.599 -19.896 1.00 95.62 102 GLU A C 1
ATOM 787 O O . GLU A 1 102 ? 3.818 -9.960 -19.821 1.00 95.62 102 GLU A O 1
ATOM 792 N N . CYS A 1 103 ? 6.019 -10.422 -19.656 1.00 96.56 103 CYS A N 1
ATOM 793 C CA . CYS A 1 103 ? 5.901 -11.858 -19.382 1.00 96.56 103 CYS A CA 1
ATOM 794 C C . CYS A 1 103 ? 5.656 -12.194 -17.902 1.00 96.56 103 CYS A C 1
ATOM 796 O O . CYS A 1 103 ? 5.314 -13.333 -17.595 1.00 96.56 103 CYS A O 1
ATOM 798 N N . LEU A 1 104 ? 5.855 -11.235 -16.994 1.00 96.56 104 LEU A N 1
ATOM 799 C CA . LEU A 1 104 ? 5.651 -11.415 -15.554 1.00 96.56 104 LEU A CA 1
ATOM 800 C C . LEU A 1 104 ? 4.161 -11.318 -15.182 1.00 96.56 104 LEU A C 1
ATOM 802 O O . LEU A 1 104 ? 3.412 -10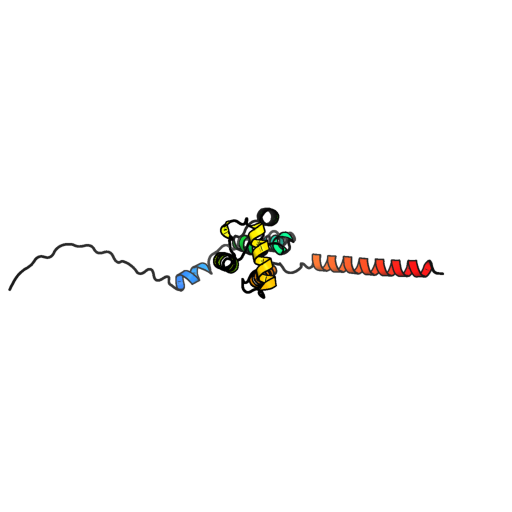.565 -15.812 1.00 96.56 104 LEU A O 1
ATOM 806 N N . ASP A 1 105 ? 3.724 -12.019 -14.136 1.00 96.31 105 ASP A N 1
ATOM 807 C CA . ASP A 1 105 ? 2.407 -11.792 -13.525 1.00 96.31 105 ASP A CA 1
ATOM 808 C C . ASP A 1 105 ? 2.412 -10.546 -12.612 1.00 96.31 105 ASP A C 1
ATOM 810 O O . ASP A 1 105 ? 3.405 -9.817 -12.536 1.00 96.31 105 ASP A O 1
ATOM 814 N N . ASP A 1 106 ? 1.280 -10.213 -11.987 1.00 94.94 106 ASP A N 1
ATOM 815 C CA . ASP A 1 106 ? 1.176 -8.982 -11.191 1.00 94.94 106 ASP A CA 1
ATOM 816 C C . ASP A 1 106 ? 1.992 -9.067 -9.885 1.00 94.94 106 ASP A C 1
ATOM 818 O O . ASP A 1 106 ? 2.575 -8.067 -9.449 1.00 94.94 106 ASP A O 1
ATOM 822 N N . GLU A 1 107 ? 2.093 -10.248 -9.275 1.00 95.12 107 GLU A N 1
ATOM 823 C CA . GLU A 1 107 ? 2.951 -10.542 -8.128 1.00 95.12 107 GLU A CA 1
ATOM 824 C C . GLU A 1 107 ? 4.446 -10.375 -8.463 1.00 95.12 107 GLU A C 1
ATOM 826 O O . GLU A 1 107 ? 5.144 -9.614 -7.779 1.00 95.12 107 GLU A O 1
ATOM 831 N N . ASP A 1 108 ? 4.931 -10.999 -9.539 1.00 96.69 108 ASP A N 1
ATOM 832 C CA . ASP A 1 108 ? 6.325 -10.917 -9.983 1.00 96.69 108 ASP A CA 1
ATOM 833 C C . ASP A 1 108 ? 6.685 -9.508 -10.470 1.00 96.69 108 ASP A C 1
ATOM 835 O O . ASP A 1 108 ? 7.765 -9.001 -10.150 1.00 96.69 108 ASP A O 1
ATOM 839 N N . LYS A 1 109 ? 5.768 -8.804 -11.150 1.00 96.94 109 LYS A N 1
ATOM 840 C CA . LYS A 1 109 ? 5.926 -7.371 -11.471 1.00 96.94 109 LYS A CA 1
ATOM 841 C C . LYS A 1 109 ? 6.157 -6.537 -10.216 1.00 96.94 109 LYS A C 1
ATOM 843 O O . LYS A 1 109 ? 6.996 -5.633 -10.211 1.00 96.94 109 LYS A O 1
ATOM 848 N N . ASN A 1 110 ? 5.444 -6.835 -9.129 1.00 95.94 110 ASN A N 1
ATOM 849 C CA . ASN A 1 110 ? 5.648 -6.147 -7.857 1.00 95.94 110 ASN A CA 1
ATOM 850 C C . ASN A 1 110 ? 6.986 -6.486 -7.209 1.00 95.94 110 ASN A C 1
ATOM 852 O O . ASN A 1 110 ? 7.627 -5.577 -6.680 1.00 95.94 110 ASN A O 1
ATOM 856 N N . ALA A 1 111 ? 7.403 -7.752 -7.246 1.00 96.25 111 ALA A N 1
ATOM 857 C CA . ALA A 1 111 ? 8.696 -8.178 -6.726 1.00 96.25 111 ALA A CA 1
ATOM 858 C C . ALA A 1 111 ? 9.852 -7.529 -7.508 1.00 96.25 111 ALA A C 1
ATOM 860 O O . ALA A 1 111 ? 10.734 -6.919 -6.906 1.00 96.25 111 ALA A O 1
ATOM 861 N N . ALA A 1 112 ? 9.808 -7.562 -8.842 1.00 96.81 112 ALA A N 1
ATOM 862 C CA . ALA A 1 112 ? 10.804 -6.937 -9.709 1.00 96.81 112 ALA A CA 1
ATOM 863 C C . ALA A 1 112 ? 10.880 -5.413 -9.502 1.00 96.81 112 ALA A C 1
ATOM 865 O O . ALA A 1 112 ? 11.968 -4.867 -9.318 1.00 96.81 112 ALA A O 1
ATOM 866 N N . ALA A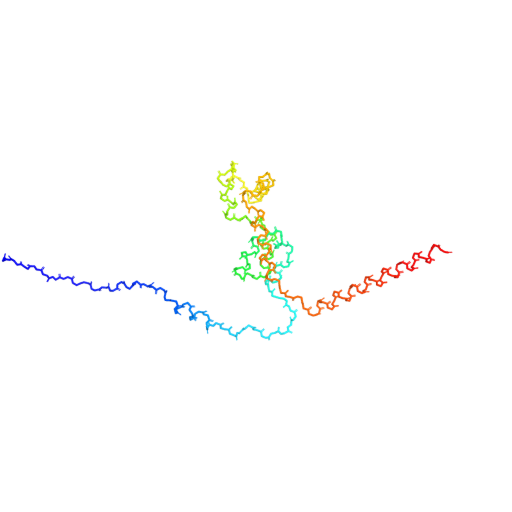 1 113 ? 9.737 -4.718 -9.455 1.00 97.31 113 ALA A N 1
ATOM 867 C CA . ALA A 1 113 ? 9.711 -3.272 -9.224 1.00 97.31 113 ALA A CA 1
ATOM 868 C C . ALA A 1 113 ? 10.210 -2.884 -7.819 1.00 97.31 113 ALA A C 1
ATOM 870 O O . ALA A 1 113 ? 10.895 -1.872 -7.664 1.00 97.31 113 ALA A O 1
ATOM 871 N N . PHE A 1 114 ? 9.922 -3.702 -6.803 1.00 96.69 114 PHE A N 1
ATOM 872 C CA . PHE A 1 114 ? 10.472 -3.540 -5.457 1.00 96.69 114 PHE A CA 1
ATOM 873 C C . PHE A 1 114 ? 11.999 -3.712 -5.436 1.00 96.69 114 PHE A C 1
ATOM 875 O O . PHE A 1 114 ? 12.698 -2.898 -4.836 1.00 96.69 114 PHE A O 1
ATOM 882 N N . LEU A 1 115 ? 12.530 -4.731 -6.119 1.00 96.62 115 LEU A N 1
ATOM 883 C CA . LEU A 1 115 ? 13.972 -4.992 -6.178 1.00 96.62 115 LEU A CA 1
ATOM 884 C C . LEU A 1 115 ? 14.738 -3.880 -6.911 1.00 96.62 115 LEU A C 1
ATOM 886 O O . LEU A 1 115 ? 15.757 -3.428 -6.397 1.00 96.62 115 LEU A O 1
ATOM 890 N N . VAL A 1 116 ? 14.220 -3.382 -8.041 1.00 95.94 116 VAL A N 1
ATOM 891 C CA . VAL A 1 116 ? 14.806 -2.230 -8.761 1.00 95.94 116 VAL A CA 1
ATOM 892 C C . VAL A 1 116 ? 14.769 -0.956 -7.909 1.00 95.94 116 VAL A C 1
ATOM 894 O O . VAL A 1 116 ? 15.728 -0.193 -7.885 1.00 95.94 116 VAL A O 1
ATOM 897 N N . SER A 1 117 ? 13.694 -0.736 -7.147 1.00 96.62 117 SER A N 1
ATOM 898 C CA . SER A 1 117 ? 13.617 0.393 -6.210 1.00 96.62 117 SER A CA 1
ATOM 899 C C . SER A 1 117 ? 14.713 0.324 -5.134 1.00 96.62 117 SER A C 1
ATOM 901 O O . SER A 1 117 ? 15.331 1.341 -4.815 1.00 96.62 117 SER A O 1
ATOM 903 N N . LEU A 1 118 ? 15.009 -0.877 -4.618 1.00 96.19 118 LEU A N 1
ATOM 904 C CA . LEU A 1 118 ? 16.083 -1.090 -3.645 1.00 96.19 118 LEU A CA 1
ATOM 905 C C . LEU A 1 118 ? 17.494 -0.925 -4.231 1.00 96.19 118 LEU A C 1
ATOM 907 O O . LEU A 1 118 ? 18.374 -0.462 -3.506 1.00 96.19 118 LEU A O 1
ATOM 911 N N . SER A 1 119 ? 17.734 -1.301 -5.493 1.00 94.81 119 SER A N 1
ATOM 912 C CA . SER A 1 119 ? 19.056 -1.147 -6.123 1.00 94.81 119 SER A CA 1
ATOM 913 C C . SER A 1 119 ? 19.337 0.291 -6.561 1.00 94.81 119 SER A C 1
ATOM 915 O O . SER A 1 119 ? 20.444 0.788 -6.357 1.00 94.81 119 SER A O 1
ATOM 917 N N . ASP A 1 120 ? 18.328 0.974 -7.108 1.00 92.50 120 ASP A N 1
ATOM 918 C CA . ASP A 1 120 ? 18.505 2.221 -7.862 1.00 92.50 120 ASP A CA 1
ATOM 919 C C . ASP A 1 120 ? 18.021 3.464 -7.089 1.00 92.50 120 ASP A C 1
ATOM 921 O O . ASP A 1 120 ? 17.812 4.533 -7.668 1.00 92.50 120 ASP A O 1
ATOM 925 N N . GLY A 1 121 ? 17.820 3.343 -5.772 1.00 94.12 121 GLY A N 1
ATOM 926 C CA . GLY A 1 121 ? 17.431 4.461 -4.904 1.00 94.12 121 GLY A CA 1
ATOM 927 C C . GLY A 1 121 ? 16.028 5.008 -5.189 1.00 94.12 121 GLY A C 1
ATOM 928 O O . GLY A 1 121 ? 15.815 6.216 -5.125 1.00 94.12 121 GLY A O 1
ATOM 929 N N . ASP A 1 122 ? 15.083 4.121 -5.506 1.00 96.50 122 ASP A N 1
ATOM 930 C CA . ASP A 1 122 ? 13.698 4.426 -5.891 1.00 96.50 122 ASP A CA 1
ATOM 931 C C . ASP A 1 122 ? 13.534 5.280 -7.165 1.00 96.50 122 ASP A C 1
ATOM 933 O O . ASP A 1 122 ? 12.567 6.029 -7.311 1.00 96.50 122 ASP A O 1
ATOM 937 N N . SER A 1 123 ? 14.441 5.129 -8.136 1.00 95.31 123 SER A N 1
ATOM 938 C CA . SER A 1 123 ? 14.342 5.747 -9.473 1.00 95.31 123 SER A CA 1
ATOM 939 C C . SER A 1 123 ? 13.002 5.473 -10.182 1.00 95.31 123 SER A C 1
ATOM 941 O O . SER A 1 123 ? 12.471 6.340 -10.881 1.00 95.31 123 SER A O 1
ATOM 943 N N . ASN A 1 124 ? 12.424 4.288 -9.957 1.00 96.06 124 ASN A N 1
ATOM 944 C CA . ASN A 1 124 ? 11.126 3.864 -10.483 1.00 96.06 124 ASN A CA 1
ATOM 945 C C . ASN A 1 124 ? 9.917 4.359 -9.658 1.00 96.06 124 ASN A C 1
ATOM 947 O O . ASN A 1 124 ? 8.775 4.157 -10.071 1.00 96.06 124 ASN A O 1
ATOM 951 N N . GLY A 1 125 ? 10.141 5.032 -8.524 1.00 96.75 125 GLY A N 1
ATOM 952 C CA . GLY A 1 125 ? 9.111 5.657 -7.690 1.00 96.75 125 GLY A CA 1
ATOM 953 C C . GLY A 1 125 ? 8.172 4.692 -6.955 1.00 96.75 125 GLY A C 1
ATOM 954 O O . GLY A 1 125 ? 7.081 5.111 -6.548 1.00 96.75 125 GLY A O 1
ATOM 955 N N . TYR A 1 126 ? 8.554 3.422 -6.792 1.00 97.69 126 TYR A N 1
ATOM 956 C CA . TYR A 1 126 ? 7.783 2.416 -6.057 1.00 97.69 126 TYR A CA 1
ATOM 957 C C . TYR A 1 126 ? 7.572 2.827 -4.590 1.00 97.69 126 TYR A C 1
ATOM 959 O O . TYR A 1 126 ? 6.431 2.880 -4.120 1.00 97.69 126 TYR A O 1
ATOM 967 N N . MET A 1 127 ? 8.648 3.147 -3.861 1.00 96.88 127 MET A N 1
ATOM 968 C CA . MET A 1 127 ? 8.593 3.517 -2.439 1.00 96.88 127 MET A CA 1
ATOM 969 C C . MET A 1 127 ? 7.910 4.862 -2.244 1.00 96.88 127 MET A C 1
ATOM 971 O O . MET A 1 127 ? 7.053 4.995 -1.368 1.00 96.88 127 MET A O 1
ATOM 975 N N . ALA A 1 128 ? 8.220 5.846 -3.086 1.00 97.19 128 ALA A N 1
ATOM 976 C CA . ALA A 1 128 ? 7.582 7.152 -3.075 1.00 97.19 128 ALA A CA 1
ATOM 977 C C . ALA A 1 128 ? 6.058 7.031 -3.238 1.00 97.19 128 ALA A C 1
ATOM 979 O O . ALA A 1 128 ? 5.303 7.605 -2.447 1.00 97.19 128 ALA A O 1
ATOM 980 N N . ALA A 1 129 ? 5.587 6.234 -4.204 1.00 97.06 129 ALA A N 1
ATOM 981 C CA . ALA A 1 129 ? 4.160 5.998 -4.409 1.00 97.06 129 ALA A CA 1
ATOM 982 C C . ALA A 1 129 ? 3.517 5.214 -3.250 1.00 97.06 129 ALA A C 1
ATOM 984 O O . ALA A 1 129 ? 2.418 5.563 -2.808 1.00 97.06 129 ALA A O 1
ATOM 985 N N . PHE A 1 130 ? 4.203 4.196 -2.723 1.00 96.81 130 PHE A N 1
ATOM 986 C CA . PHE A 1 130 ? 3.745 3.391 -1.589 1.00 96.81 130 PHE A CA 1
ATOM 987 C C . PHE A 1 130 ? 3.592 4.233 -0.308 1.00 96.81 130 PHE A C 1
ATOM 989 O O . PHE A 1 130 ? 2.529 4.235 0.318 1.00 96.81 130 PHE A O 1
ATOM 996 N N . HIS A 1 131 ? 4.609 5.023 0.051 1.00 96.44 131 HIS A N 1
ATOM 997 C CA . HIS A 1 131 ? 4.577 5.917 1.211 1.00 96.44 131 HIS A CA 1
ATOM 998 C C . HIS A 1 131 ? 3.580 7.068 1.048 1.00 96.44 131 HIS A C 1
ATOM 1000 O O . HIS A 1 131 ? 2.887 7.414 2.009 1.00 96.44 131 HIS A O 1
ATOM 1006 N N . TYR A 1 132 ? 3.450 7.636 -0.157 1.00 97.00 132 TYR A N 1
ATOM 1007 C CA . TYR A 1 132 ? 2.405 8.615 -0.460 1.00 97.00 132 TYR A CA 1
ATOM 1008 C C . TYR A 1 132 ? 1.010 8.032 -0.199 1.00 97.00 132 TYR A C 1
ATOM 1010 O O . TYR A 1 132 ? 0.199 8.653 0.492 1.00 97.00 132 TYR A O 1
ATOM 1018 N N . ALA A 1 133 ? 0.744 6.824 -0.704 1.00 97.06 133 ALA A N 1
ATOM 1019 C CA . ALA A 1 133 ? -0.541 6.160 -0.538 1.00 97.06 133 ALA A CA 1
ATOM 1020 C C . ALA A 1 133 ? -0.836 5.825 0.934 1.00 97.06 133 ALA A C 1
ATOM 1022 O O . ALA A 1 133 ? -1.929 6.130 1.406 1.00 97.06 133 ALA A O 1
ATOM 1023 N N . LEU A 1 134 ? 0.143 5.315 1.694 1.00 96.06 134 LEU A N 1
ATOM 1024 C CA . LEU A 1 134 ? 0.007 5.100 3.143 1.00 96.06 134 LEU A CA 1
ATOM 1025 C C . LEU A 1 134 ? -0.341 6.391 3.895 1.00 96.06 134 LEU A C 1
ATOM 1027 O O . LEU A 1 134 ? -1.265 6.415 4.708 1.00 96.06 134 LEU A O 1
ATOM 1031 N N . ASN A 1 135 ? 0.375 7.482 3.614 1.00 96.00 135 ASN A N 1
ATOM 1032 C CA . ASN A 1 135 ? 0.123 8.770 4.260 1.00 96.00 135 ASN A CA 1
ATOM 1033 C C . ASN A 1 135 ? -1.241 9.358 3.879 1.00 96.00 135 ASN A C 1
ATOM 1035 O O . ASN A 1 135 ? -1.867 10.017 4.706 1.00 96.00 135 ASN A O 1
ATOM 1039 N N . LYS A 1 136 ? -1.740 9.082 2.670 1.00 95.56 136 LYS A N 1
ATOM 1040 C CA . LYS A 1 136 ? -3.103 9.440 2.262 1.00 95.56 136 LYS A CA 1
ATOM 1041 C C . LYS A 1 136 ? -4.180 8.552 2.878 1.00 95.56 136 LYS A C 1
ATOM 1043 O O . LYS A 1 136 ? -5.218 9.077 3.250 1.00 95.56 136 LYS A O 1
ATOM 1048 N N . ILE A 1 137 ? -3.954 7.252 3.056 1.00 94.38 137 ILE A N 1
ATOM 1049 C CA . ILE A 1 137 ? -4.909 6.378 3.757 1.00 94.38 137 ILE A CA 1
ATOM 1050 C C . ILE A 1 137 ? -5.099 6.832 5.206 1.00 94.38 137 ILE A C 1
ATOM 1052 O O . ILE A 1 137 ? -6.227 6.889 5.688 1.00 94.38 137 ILE A O 1
ATOM 1056 N N . ARG A 1 138 ? -4.022 7.258 5.876 1.00 91.88 138 ARG A N 1
ATOM 1057 C CA . ARG A 1 138 ? -4.086 7.800 7.243 1.00 91.88 138 ARG A CA 1
ATOM 1058 C C . ARG A 1 138 ? -5.019 9.006 7.394 1.00 91.88 138 ARG A C 1
ATOM 1060 O O . ARG A 1 138 ? -5.533 9.203 8.487 1.00 91.88 138 ARG A O 1
ATOM 1067 N N . THR A 1 139 ? -5.295 9.781 6.337 1.00 92.19 139 THR A N 1
ATOM 1068 C CA . THR A 1 139 ? -6.258 10.901 6.418 1.00 92.19 139 THR A CA 1
ATOM 1069 C C . THR A 1 139 ? -7.725 10.459 6.411 1.00 92.19 139 THR A C 1
ATOM 1071 O O . THR A 1 139 ? -8.597 11.302 6.578 1.00 92.19 139 THR A O 1
ATOM 1074 N N . TYR A 1 140 ? -8.0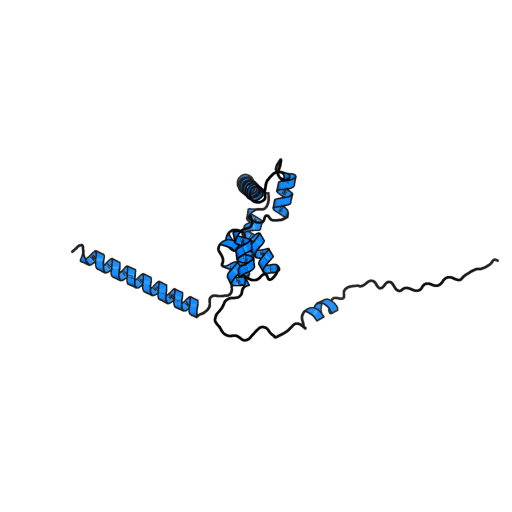04 9.167 6.204 1.00 89.56 140 TYR A N 1
ATOM 1075 C CA . TYR A 1 140 ? -9.336 8.558 6.322 1.00 89.56 140 TYR A CA 1
ATOM 1076 C C . TYR A 1 140 ? -9.559 7.862 7.674 1.00 89.56 140 TYR A C 1
ATOM 1078 O O . TYR A 1 140 ? -10.602 7.243 7.879 1.00 89.56 140 TYR A O 1
ATOM 1086 N N . LEU A 1 141 ? -8.586 7.927 8.589 1.00 88.00 141 LEU A N 1
ATOM 1087 C CA . LEU A 1 141 ? -8.762 7.452 9.954 1.00 88.00 141 LEU A CA 1
ATOM 1088 C C . LEU A 1 141 ? -9.546 8.497 10.748 1.00 88.00 141 LEU A C 1
ATOM 1090 O O . LEU A 1 141 ? -9.043 9.589 11.013 1.00 88.00 141 LEU A O 1
ATOM 1094 N N . ASP A 1 142 ? -10.765 8.136 11.140 1.00 84.25 142 ASP A N 1
ATOM 1095 C CA . ASP A 1 142 ? -11.539 8.900 12.118 1.00 84.25 142 ASP A CA 1
ATOM 1096 C C . ASP A 1 142 ? -10.743 9.078 13.431 1.00 84.25 142 ASP A C 1
ATOM 1098 O O . ASP A 1 142 ? -9.967 8.188 13.806 1.00 84.25 142 ASP A O 1
ATOM 1102 N N . PRO A 1 143 ? -10.904 10.214 14.139 1.00 80.00 143 PRO A N 1
ATOM 1103 C CA . PRO A 1 143 ? -10.264 10.428 15.432 1.00 80.00 143 PRO A CA 1
ATOM 1104 C C . PRO A 1 143 ? -10.760 9.408 16.465 1.00 80.00 143 PRO A C 1
ATOM 1106 O O . PRO A 1 143 ? -11.934 9.046 16.477 1.00 80.00 143 PRO A O 1
ATOM 1109 N N . LEU A 1 144 ? -9.864 8.984 17.364 1.00 73.56 144 LEU A N 1
ATOM 1110 C CA . LEU A 1 144 ? -10.186 8.036 18.435 1.00 73.56 144 LEU A CA 1
ATOM 1111 C C . LEU A 1 144 ? -11.358 8.535 19.286 1.00 73.56 144 LEU A C 1
ATOM 1113 O O . LEU A 1 144 ? -11.327 9.648 19.821 1.00 73.56 144 LEU A O 1
ATOM 1117 N N . MET A 1 145 ? -12.366 7.684 19.452 1.00 75.75 145 MET A N 1
ATOM 1118 C CA . MET A 1 145 ? -13.556 8.001 20.232 1.00 75.75 145 MET A CA 1
ATOM 1119 C C . MET A 1 145 ? -13.251 7.933 21.734 1.00 75.75 145 MET A C 1
ATOM 1121 O O . MET A 1 145 ? -12.433 7.133 22.193 1.00 75.75 145 MET A O 1
ATOM 1125 N N . THR A 1 146 ? -13.942 8.745 22.539 1.00 72.69 146 THR A N 1
ATOM 1126 C CA . THR A 1 146 ? -13.700 8.861 23.993 1.00 72.69 146 THR A CA 1
ATOM 1127 C C . THR A 1 146 ? -13.760 7.514 24.725 1.00 72.69 146 THR A C 1
ATOM 1129 O O . THR A 1 146 ? -13.002 7.278 25.661 1.00 72.69 146 THR A O 1
ATOM 1132 N N . GLU A 1 147 ? -14.629 6.604 24.288 1.00 77.06 147 GLU A N 1
ATOM 1133 C CA . GLU A 1 147 ? -14.712 5.225 24.792 1.00 77.06 147 GLU A CA 1
ATOM 1134 C C . GLU A 1 147 ? -13.483 4.360 24.492 1.00 77.06 147 GLU A C 1
ATOM 1136 O O . GLU A 1 147 ? -13.060 3.594 25.354 1.00 77.06 147 GLU A O 1
ATOM 1141 N N . GLU A 1 148 ? -12.885 4.495 23.309 1.00 78.19 148 GLU A N 1
ATOM 1142 C CA . GLU A 1 148 ? -11.676 3.765 22.921 1.00 78.19 148 GLU A CA 1
ATOM 1143 C C . GLU A 1 148 ? -10.488 4.263 23.739 1.00 78.19 148 GLU A C 1
ATOM 1145 O O . GLU A 1 148 ? -9.730 3.469 24.292 1.00 78.19 148 GLU A O 1
ATOM 1150 N N . ILE A 1 149 ? -10.395 5.586 23.909 1.00 84.75 149 ILE A N 1
ATOM 1151 C CA . ILE A 1 149 ? -9.420 6.246 24.781 1.00 84.75 149 ILE A CA 1
ATOM 1152 C C . ILE A 1 149 ? -9.564 5.736 26.225 1.00 84.75 149 ILE A C 1
ATOM 1154 O O . ILE A 1 149 ? -8.576 5.336 26.842 1.00 84.75 149 ILE A O 1
ATOM 1158 N N . LEU A 1 150 ? -10.789 5.688 26.765 1.00 87.50 150 LEU A N 1
ATOM 1159 C CA . LEU A 1 150 ? -11.052 5.149 28.104 1.00 87.50 150 LEU A CA 1
ATOM 1160 C C . LEU A 1 150 ? -10.681 3.664 28.222 1.00 87.50 150 LEU A C 1
ATOM 1162 O O . LEU A 1 150 ? -10.105 3.276 29.238 1.00 87.50 150 LEU A O 1
ATOM 1166 N N . ASN A 1 151 ? -10.957 2.847 27.202 1.00 89.25 151 ASN A N 1
ATOM 1167 C CA . ASN A 1 151 ? -10.582 1.434 27.197 1.00 89.25 151 ASN A CA 1
ATOM 1168 C C . ASN A 1 151 ? -9.051 1.254 27.186 1.00 89.25 151 ASN A C 1
ATOM 1170 O O . ASN A 1 151 ? -8.510 0.519 28.010 1.00 89.25 151 ASN A O 1
ATOM 1174 N N . ILE A 1 152 ? -8.334 2.014 26.349 1.00 88.62 152 ILE A N 1
ATOM 1175 C CA . ILE A 1 152 ? -6.860 2.047 26.317 1.00 88.62 152 ILE A CA 1
ATOM 1176 C C . ILE A 1 152 ? -6.293 2.424 27.696 1.00 88.62 152 ILE A C 1
ATOM 1178 O O . ILE A 1 152 ? -5.380 1.760 28.193 1.00 88.62 152 ILE A O 1
ATOM 1182 N N . TYR A 1 153 ? -6.854 3.441 28.362 1.00 91.25 153 TYR A N 1
ATOM 1183 C CA . TYR A 1 153 ? -6.453 3.801 29.726 1.00 91.25 153 TYR A CA 1
ATOM 1184 C C . TYR A 1 153 ? -6.741 2.688 30.744 1.00 91.25 153 TYR A C 1
ATOM 1186 O O . TYR A 1 153 ? -5.935 2.472 31.653 1.00 91.25 153 TYR A O 1
ATOM 1194 N N . GLN A 1 154 ? -7.864 1.977 30.632 1.00 92.31 154 GLN A N 1
ATOM 1195 C CA . GLN A 1 154 ? -8.194 0.863 31.526 1.00 92.31 154 GLN A CA 1
ATOM 1196 C C . GLN A 1 154 ? -7.232 -0.317 31.336 1.00 92.31 154 GLN A C 1
ATOM 1198 O O . GLN A 1 154 ? -6.678 -0.801 32.327 1.00 92.31 154 GLN A O 1
ATOM 1203 N N . GLU A 1 155 ? -6.952 -0.717 30.093 1.00 92.50 155 GLU A N 1
ATOM 1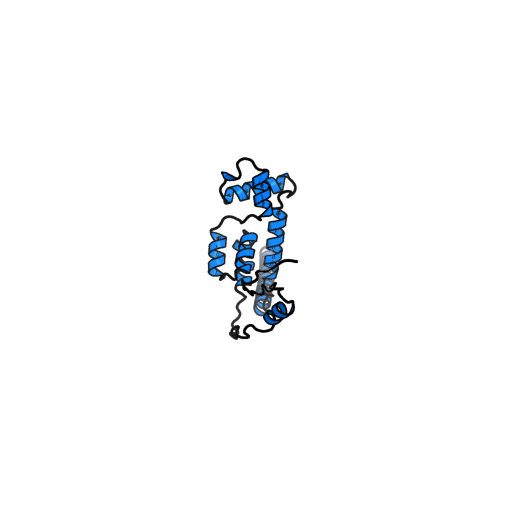204 C CA . GLU A 1 155 ? -5.964 -1.753 29.775 1.00 92.50 155 GLU A CA 1
ATOM 1205 C C . GLU A 1 155 ? -4.563 -1.392 30.276 1.00 92.50 155 GLU A C 1
ATOM 1207 O O . GLU A 1 155 ? -3.906 -2.207 30.926 1.00 92.50 155 GLU A O 1
ATOM 1212 N N . TYR A 1 156 ? -4.105 -0.164 30.018 1.00 94.44 156 TYR A N 1
ATOM 1213 C CA . TYR A 1 156 ? -2.800 0.313 30.474 1.00 94.44 156 TYR A CA 1
ATOM 1214 C C . TYR A 1 156 ? -2.674 0.235 32.004 1.00 94.44 156 TYR A C 1
ATOM 1216 O O . TYR A 1 156 ? -1.715 -0.330 32.535 1.00 94.44 156 TYR A O 1
ATOM 1224 N N . ASN A 1 157 ? -3.693 0.712 32.725 1.00 94.56 157 ASN A N 1
ATOM 1225 C CA . ASN A 1 157 ? -3.741 0.631 34.184 1.00 94.56 157 ASN A CA 1
ATOM 1226 C C . ASN A 1 157 ? -3.823 -0.818 34.703 1.00 94.56 157 ASN A C 1
ATOM 1228 O O . ASN A 1 157 ? -3.302 -1.111 35.781 1.00 94.56 157 ASN A O 1
ATOM 1232 N N . ALA A 1 158 ? -4.460 -1.735 33.969 1.00 92.44 158 ALA A N 1
ATOM 1233 C CA . ALA A 1 158 ? -4.482 -3.156 34.311 1.00 92.44 158 ALA A CA 1
ATOM 1234 C C . ALA A 1 158 ? -3.093 -3.800 34.149 1.00 92.44 158 ALA A C 1
ATOM 1236 O O . ALA A 1 158 ? -2.637 -4.488 35.066 1.00 92.44 158 ALA A O 1
ATOM 1237 N N . ARG A 1 159 ? -2.381 -3.511 33.049 1.00 92.44 159 ARG A N 1
ATOM 1238 C CA . ARG A 1 159 ? -1.008 -3.993 32.802 1.00 92.44 159 ARG A CA 1
ATOM 1239 C C . ARG A 1 159 ? -0.038 -3.511 33.885 1.00 92.44 159 ARG A C 1
ATOM 1241 O O . ARG A 1 159 ? 0.638 -4.334 34.494 1.00 92.44 159 ARG A O 1
ATOM 1248 N N . LEU A 1 160 ? -0.056 -2.219 34.231 1.00 92.81 160 LEU A N 1
ATOM 1249 C CA . LEU A 1 160 ? 0.774 -1.677 35.321 1.00 92.81 160 LEU A CA 1
ATOM 1250 C C . LEU A 1 160 ? 0.526 -2.372 36.673 1.00 92.81 160 LEU A C 1
ATOM 1252 O O . LEU A 1 160 ? 1.465 -2.623 37.431 1.00 92.81 160 LEU A O 1
ATOM 1256 N N . ARG A 1 161 ? -0.734 -2.704 36.989 1.00 91.38 161 ARG A N 1
ATOM 1257 C CA . ARG A 1 161 ? -1.086 -3.443 38.214 1.00 91.38 161 ARG A CA 1
ATOM 1258 C C . ARG A 1 161 ? -0.594 -4.891 38.172 1.00 91.38 161 ARG A C 1
ATOM 1260 O O . ARG A 1 161 ? -0.098 -5.375 39.190 1.00 91.38 161 ARG A O 1
ATOM 1267 N N . ALA A 1 162 ? -0.692 -5.560 37.023 1.00 90.06 162 ALA A N 1
ATOM 1268 C CA . ALA A 1 162 ? -0.184 -6.918 36.830 1.00 90.06 162 ALA A CA 1
ATOM 1269 C C . ALA A 1 162 ? 1.349 -6.982 36.969 1.00 90.06 162 ALA A C 1
ATOM 1271 O O . ALA A 1 162 ? 1.863 -7.838 37.693 1.00 90.06 162 ALA A O 1
ATOM 1272 N N . ASP A 1 163 ? 2.077 -6.031 36.382 1.00 91.44 163 ASP A N 1
ATOM 1273 C CA . ASP A 1 163 ? 3.532 -5.910 36.528 1.00 91.44 163 ASP A CA 1
ATOM 1274 C C . ASP A 1 163 ? 3.937 -5.661 37.987 1.00 91.44 163 ASP A C 1
ATOM 1276 O O . ASP A 1 163 ? 4.841 -6.315 38.512 1.00 91.44 163 ASP A O 1
ATOM 1280 N N . ALA A 1 164 ? 3.243 -4.754 38.683 1.00 87.25 164 ALA A N 1
ATOM 1281 C CA . ALA A 1 164 ? 3.493 -4.478 40.097 1.00 87.25 164 ALA A CA 1
ATOM 1282 C C . ALA A 1 164 ? 3.222 -5.703 40.993 1.00 87.25 164 ALA A C 1
ATOM 1284 O O . ALA A 1 164 ? 3.999 -5.983 41.909 1.00 87.25 164 ALA A O 1
ATOM 1285 N N . ALA A 1 165 ? 2.155 -6.462 40.720 1.00 82.56 165 ALA A N 1
ATOM 1286 C CA . ALA A 1 165 ? 1.853 -7.711 41.419 1.00 82.56 165 ALA A CA 1
ATOM 1287 C C . ALA A 1 165 ? 2.909 -8.797 41.142 1.00 82.56 165 ALA A C 1
ATOM 1289 O O . ALA A 1 165 ? 3.338 -9.492 42.064 1.00 82.56 165 ALA A O 1
ATOM 1290 N N . THR A 1 166 ? 3.384 -8.894 39.898 1.00 83.12 166 THR A N 1
ATOM 1291 C CA . THR A 1 166 ? 4.437 -9.832 39.481 1.00 83.12 166 THR A CA 1
ATOM 1292 C C . THR A 1 166 ? 5.760 -9.517 40.179 1.00 83.12 166 THR A C 1
ATOM 1294 O O . THR A 1 166 ? 6.345 -10.400 40.806 1.00 83.12 166 THR A O 1
ATOM 1297 N N . ARG A 1 167 ? 6.187 -8.244 40.191 1.00 77.06 167 ARG A N 1
ATOM 1298 C CA . ARG A 1 167 ? 7.389 -7.793 40.919 1.00 77.06 167 ARG A CA 1
ATOM 1299 C C . ARG A 1 167 ? 7.303 -8.098 42.419 1.00 77.06 167 ARG A C 1
ATOM 1301 O O . ARG A 1 167 ? 8.267 -8.600 42.987 1.00 77.06 167 ARG A O 1
ATOM 1308 N N . ARG A 1 168 ? 6.144 -7.872 43.054 1.00 73.31 168 ARG A N 1
ATOM 1309 C CA . ARG A 1 168 ? 5.915 -8.235 44.470 1.00 73.31 168 ARG A CA 1
ATOM 1310 C C . ARG A 1 168 ? 5.996 -9.745 44.719 1.00 73.31 168 ARG A C 1
ATOM 1312 O O . ARG A 1 168 ? 6.545 -10.148 45.739 1.00 73.31 168 ARG A O 1
ATOM 1319 N N . ARG A 1 169 ? 5.493 -10.579 43.800 1.00 71.81 169 ARG A N 1
ATOM 1320 C CA . ARG A 1 169 ? 5.627 -12.045 43.886 1.00 71.81 169 ARG A CA 1
ATOM 1321 C C . ARG A 1 169 ? 7.085 -12.491 43.834 1.00 71.81 169 ARG A C 1
ATOM 1323 O O . ARG A 1 169 ? 7.483 -13.265 44.692 1.00 71.81 169 ARG A O 1
ATOM 1330 N N . VAL A 1 170 ? 7.876 -11.977 42.889 1.00 69.62 170 VAL A N 1
ATOM 1331 C CA . VAL A 1 170 ? 9.304 -12.329 42.761 1.00 69.62 170 VAL A CA 1
ATOM 1332 C C . VAL A 1 170 ? 10.077 -11.976 44.038 1.00 69.62 170 VAL A C 1
ATOM 1334 O O . VAL A 1 170 ? 10.798 -12.817 44.563 1.00 69.62 170 VAL A O 1
ATOM 1337 N N . VAL A 1 171 ? 9.860 -10.781 44.601 1.00 68.69 171 VAL A N 1
ATOM 1338 C CA . VAL A 1 171 ? 10.514 -10.352 45.855 1.00 68.69 171 VAL A CA 1
ATOM 1339 C C . VAL A 1 171 ? 10.164 -11.257 47.047 1.00 68.69 171 VAL A C 1
ATOM 1341 O O . VAL A 1 171 ? 11.021 -11.495 47.892 1.00 68.69 171 VAL A O 1
ATOM 1344 N N . ASN A 1 172 ? 8.941 -11.791 47.108 1.00 61.72 172 ASN A N 1
ATOM 1345 C CA . ASN A 1 172 ? 8.508 -12.687 48.187 1.00 61.72 172 ASN A CA 1
ATOM 1346 C C . ASN A 1 172 ? 8.932 -14.158 48.002 1.00 61.72 172 ASN A C 1
ATOM 1348 O O . ASN A 1 172 ? 8.768 -14.933 48.936 1.00 61.72 172 ASN A O 1
ATOM 1352 N N . VAL A 1 173 ? 9.427 -14.556 46.824 1.00 68.19 173 VAL A N 1
ATOM 1353 C CA . VAL A 1 173 ? 9.935 -15.920 46.559 1.00 68.19 173 VAL A CA 1
ATOM 1354 C C . VAL A 1 173 ? 11.447 -16.018 46.805 1.00 68.19 173 VAL A C 1
ATOM 1356 O O . VAL A 1 173 ? 11.950 -17.092 47.113 1.00 68.19 173 VAL A O 1
ATOM 1359 N N . CYS A 1 174 ? 12.174 -14.903 46.712 1.00 58.25 174 CYS A N 1
ATOM 1360 C CA . CYS A 1 174 ? 13.620 -14.836 46.946 1.00 58.25 174 CYS A CA 1
ATOM 1361 C C . CYS A 1 174 ? 13.991 -14.490 48.406 1.00 58.25 174 CYS A C 1
ATOM 1363 O O . CYS A 1 174 ? 15.017 -13.843 48.628 1.00 58.25 174 CYS A O 1
ATOM 1365 N N . ARG A 1 175 ? 13.145 -14.841 49.383 1.00 50.09 175 ARG A N 1
ATOM 1366 C CA . ARG A 1 175 ? 13.272 -14.436 50.791 1.00 50.09 175 ARG A CA 1
ATOM 1367 C C . ARG A 1 175 ? 12.935 -15.576 51.746 1.00 50.09 175 ARG A C 1
ATOM 1369 O O . ARG A 1 175 ? 13.606 -15.622 52.797 1.00 50.09 175 ARG A O 1
#